Protein AF-A0A928TV13-F1 (afdb_monomer)

Mean predicted aligned error: 8.66 Å

Radius of gyration: 20.1 Å; Cα contacts (8 Å, |Δi|>4): 181; chains: 1; bounding box: 43×33×74 Å

Foldseek 3Di:
DALVVCVVVVAAQDDDPPDPDDLQAALQLLCVVLVNDPDDDCNVVCVVPPPSNVVNSVVLCVHCVCVQVVPPDHDSLVSNLSSLVSSVSRHDLQSQQLVRVRSQVSCCSPVVDHRCVVPPPVSSLVPRDHNVSVVVVDPDPPVPPVPDDDDPDDPDDD

Structure (mmCIF, N/CA/C/O backbone):
data_AF-A0A928TV13-F1
#
_entry.id   AF-A0A928TV13-F1
#
loop_
_atom_site.group_PDB
_atom_site.id
_atom_site.type_symbol
_atom_site.label_atom_id
_atom_site.label_alt_id
_atom_site.label_comp_id
_atom_site.label_asym_id
_atom_site.label_entity_id
_atom_site.label_seq_id
_atom_site.pdbx_PDB_ins_code
_atom_site.Cartn_x
_atom_site.Cartn_y
_atom_site.Cartn_z
_atom_site.occupancy
_atom_site.B_iso_or_equiv
_atom_site.auth_seq_id
_atom_site.auth_comp_id
_atom_site.auth_asym_id
_atom_site.auth_atom_id
_atom_site.pdbx_PDB_model_num
ATOM 1 N N . MET A 1 1 ? -10.906 -11.472 5.330 1.00 79.38 1 MET A N 1
ATOM 2 C CA . MET A 1 1 ? -9.990 -12.553 4.883 1.00 79.38 1 MET A CA 1
ATOM 3 C C . MET A 1 1 ? -8.576 -12.071 5.144 1.00 79.38 1 MET A C 1
ATOM 5 O O . MET A 1 1 ? -8.377 -10.872 5.065 1.00 79.38 1 MET A O 1
ATOM 9 N N . SER A 1 2 ? -7.611 -12.934 5.470 1.00 88.81 2 SER A N 1
ATOM 10 C CA . SER A 1 2 ? -6.234 -12.462 5.703 1.00 88.81 2 SER A CA 1
ATOM 11 C C . SER A 1 2 ? -5.493 -12.195 4.389 1.00 88.81 2 SER A C 1
ATOM 13 O O . SER A 1 2 ? -5.842 -12.762 3.350 1.00 88.81 2 SER A O 1
ATOM 15 N N . ILE A 1 3 ? -4.419 -11.402 4.449 1.00 90.88 3 ILE A N 1
ATOM 16 C CA . ILE A 1 3 ? -3.476 -11.193 3.334 1.00 90.88 3 ILE A CA 1
ATOM 17 C C . ILE A 1 3 ? -3.020 -12.537 2.737 1.00 90.88 3 ILE A C 1
ATOM 19 O O . ILE A 1 3 ? -3.062 -12.722 1.522 1.00 90.88 3 ILE A O 1
ATOM 23 N N . ASP A 1 4 ? -2.664 -13.511 3.580 1.00 91.06 4 ASP A N 1
ATOM 24 C CA . ASP A 1 4 ? -2.231 -14.842 3.129 1.00 91.06 4 ASP A CA 1
ATOM 25 C C . ASP A 1 4 ? -3.316 -15.595 2.359 1.00 91.06 4 ASP A C 1
ATOM 27 O O . ASP A 1 4 ? -3.012 -16.366 1.448 1.00 91.06 4 ASP A O 1
ATOM 31 N N . THR A 1 5 ? -4.585 -15.373 2.708 1.00 91.38 5 THR A N 1
ATOM 32 C CA . THR A 1 5 ? -5.715 -15.985 2.001 1.00 91.38 5 THR A CA 1
ATOM 33 C C . THR A 1 5 ? -5.808 -15.439 0.578 1.00 91.38 5 THR A C 1
ATOM 35 O O . THR A 1 5 ? -5.949 -16.218 -0.362 1.00 91.38 5 THR A O 1
ATOM 38 N N . PHE A 1 6 ? -5.665 -14.121 0.403 1.00 92.31 6 PHE A N 1
ATOM 39 C CA . PHE A 1 6 ? -5.642 -13.494 -0.921 1.00 92.31 6 PHE A CA 1
ATOM 40 C C . PHE A 1 6 ? -4.454 -13.975 -1.758 1.00 92.31 6 PHE A C 1
ATOM 42 O O . PHE A 1 6 ? -4.651 -14.405 -2.893 1.00 92.31 6 PHE A O 1
ATOM 49 N N . LYS A 1 7 ? -3.248 -14.018 -1.177 1.00 90.31 7 LYS A N 1
ATOM 50 C CA . LYS A 1 7 ? -2.048 -14.512 -1.873 1.00 90.31 7 LYS A CA 1
ATOM 51 C C . LYS A 1 7 ? -2.195 -15.967 -2.324 1.00 90.31 7 LYS A C 1
ATOM 53 O O . LYS A 1 7 ? -1.879 -16.283 -3.464 1.00 90.31 7 LYS A O 1
ATOM 58 N N . LYS A 1 8 ? -2.722 -16.851 -1.467 1.00 92.75 8 LYS A N 1
ATOM 59 C CA . LYS A 1 8 ? -2.992 -18.260 -1.823 1.00 92.75 8 LYS A CA 1
ATOM 60 C C . LYS A 1 8 ? -4.029 -18.404 -2.938 1.00 92.75 8 LYS A C 1
ATOM 62 O O . LYS A 1 8 ? -3.952 -19.352 -3.709 1.00 92.75 8 LYS A O 1
ATOM 67 N N . ALA A 1 9 ? -4.975 -17.473 -3.022 1.00 92.06 9 ALA A N 1
ATOM 68 C CA . ALA A 1 9 ? -5.965 -17.411 -4.091 1.00 92.06 9 ALA A CA 1
ATOM 69 C C . ALA A 1 9 ? -5.445 -16.722 -5.371 1.00 92.06 9 ALA A C 1
ATOM 71 O O . ALA A 1 9 ? -6.205 -16.586 -6.327 1.00 92.06 9 ALA A O 1
ATOM 72 N N . GLY A 1 10 ? -4.183 -16.272 -5.404 1.00 90.31 10 GLY A N 1
ATOM 73 C CA . GLY A 1 10 ? -3.610 -15.549 -6.543 1.00 90.31 10 GLY A CA 1
ATOM 74 C C . GLY A 1 10 ? -4.176 -14.138 -6.728 1.00 90.31 10 GLY A C 1
ATOM 75 O O . GLY A 1 10 ? -4.159 -13.609 -7.836 1.00 90.31 10 GLY A O 1
ATOM 76 N N . ILE A 1 11 ? -4.716 -13.537 -5.665 1.00 91.31 11 ILE A N 1
ATOM 77 C CA . ILE A 1 11 ? -5.319 -12.204 -5.701 1.00 91.31 11 ILE A CA 1
ATOM 78 C C . ILE A 1 11 ? -4.275 -11.173 -5.266 1.00 91.31 11 ILE A C 1
ATOM 80 O O . ILE A 1 11 ? -3.777 -11.210 -4.139 1.00 91.31 11 ILE A O 1
ATOM 84 N N . TYR A 1 12 ? -3.998 -10.229 -6.162 1.00 92.56 12 TYR A N 1
ATOM 85 C CA . TYR A 1 12 ? -3.026 -9.149 -6.000 1.00 92.56 12 TYR A CA 1
ATOM 86 C C . TYR A 1 12 ? -3.652 -7.809 -6.393 1.00 92.56 12 TYR A C 1
ATOM 88 O O . TYR A 1 12 ? -4.713 -7.768 -7.023 1.00 92.56 12 TYR A O 1
ATOM 96 N N . LEU A 1 13 ? -2.992 -6.706 -6.034 1.00 92.25 13 LEU A N 1
ATOM 97 C CA . LEU A 1 13 ? -3.3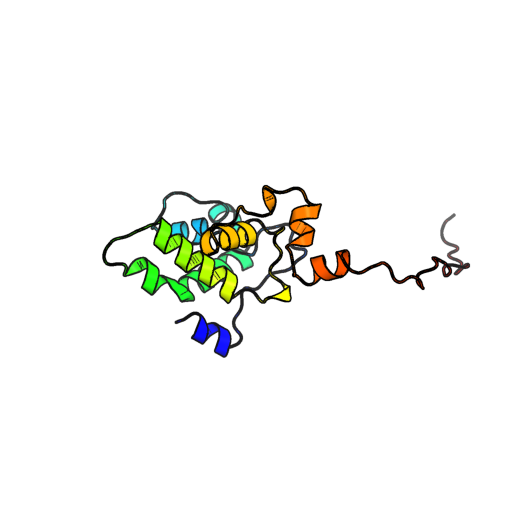69 -5.383 -6.527 1.00 92.25 13 LEU A CA 1
ATOM 98 C C . LEU A 1 13 ? -3.209 -5.342 -8.045 1.00 92.25 13 LEU A C 1
ATOM 100 O O . LEU A 1 13 ? -2.155 -5.682 -8.581 1.00 92.25 13 LEU A O 1
ATOM 104 N N . ARG A 1 14 ? -4.259 -4.903 -8.738 1.00 81.06 14 ARG A N 1
ATOM 105 C CA . ARG A 1 14 ? -4.237 -4.756 -10.192 1.00 81.06 14 ARG A CA 1
ATOM 106 C C . ARG A 1 14 ? -3.795 -3.348 -10.542 1.00 81.06 14 ARG A C 1
ATOM 108 O O . ARG A 1 14 ? -4.438 -2.400 -10.109 1.00 81.06 14 ARG A O 1
ATOM 115 N N . TYR A 1 15 ? -2.759 -3.201 -11.355 1.00 84.50 15 TYR A N 1
ATOM 116 C CA . TYR A 1 15 ? -2.382 -1.900 -11.894 1.00 84.50 15 TYR A CA 1
ATOM 117 C C . TYR A 1 15 ? -1.517 -2.028 -13.143 1.00 84.50 15 TYR A C 1
ATOM 119 O O . TYR A 1 15 ? -0.927 -3.067 -13.429 1.00 84.50 15 TYR A O 1
ATOM 127 N N . CYS A 1 16 ? -1.465 -0.944 -13.898 1.00 81.50 16 CYS A N 1
ATOM 128 C CA . CYS A 1 16 ? -0.639 -0.742 -15.059 1.00 81.50 16 CYS A CA 1
ATOM 129 C C . CYS A 1 16 ? 0.530 0.167 -14.678 1.00 81.50 16 CYS A C 1
ATOM 131 O O . CYS A 1 16 ? 0.352 1.313 -14.271 1.00 81.50 16 CYS A O 1
ATOM 133 N N . ARG A 1 17 ? 1.758 -0.311 -14.892 1.00 71.06 17 ARG A N 1
ATOM 134 C CA . ARG A 1 17 ? 2.984 0.477 -14.671 1.00 71.06 17 ARG A CA 1
ATOM 135 C C . ARG A 1 17 ? 3.067 1.766 -15.503 1.00 71.06 17 ARG A C 1
ATOM 137 O O . ARG A 1 17 ? 3.857 2.646 -15.181 1.00 71.06 17 ARG A O 1
ATOM 144 N N . PHE A 1 18 ? 2.277 1.860 -16.573 1.00 73.44 18 PHE A N 1
ATOM 145 C CA . PHE A 1 18 ? 2.189 3.024 -17.458 1.00 73.44 18 PHE A CA 1
ATOM 146 C C . PHE A 1 18 ? 0.971 3.907 -17.166 1.00 73.44 18 PHE A C 1
ATOM 148 O O . PHE A 1 18 ? 0.708 4.847 -17.916 1.00 73.44 18 PHE A O 1
ATOM 155 N N . ALA A 1 19 ? 0.201 3.600 -16.118 1.00 73.88 19 ALA A N 1
ATOM 156 C CA . ALA A 1 19 ? -0.932 4.420 -15.737 1.00 73.88 19 ALA A CA 1
ATOM 157 C C . ALA A 1 19 ? -0.456 5.834 -15.383 1.00 73.88 19 ALA A C 1
ATOM 159 O O . ALA A 1 19 ? 0.451 6.031 -14.577 1.00 73.88 19 ALA A O 1
ATOM 160 N N . VAL A 1 20 ? -1.105 6.825 -15.991 1.00 71.56 20 VAL A N 1
ATOM 161 C CA . VAL A 1 20 ? -0.905 8.247 -15.668 1.00 71.56 20 VAL A CA 1
ATOM 162 C C . VAL A 1 20 ? -1.596 8.604 -14.346 1.00 71.56 20 VAL A C 1
ATOM 164 O O . VAL A 1 20 ? -1.313 9.631 -13.736 1.00 71.56 20 VAL A O 1
ATOM 167 N N . VAL A 1 21 ? -2.505 7.740 -13.896 1.00 75.38 21 VAL A N 1
ATOM 168 C CA . VAL A 1 21 ? -3.368 7.944 -12.736 1.00 75.38 21 VAL A CA 1
ATOM 169 C C . VAL A 1 21 ? -3.017 6.952 -11.628 1.00 75.38 21 VAL A C 1
ATOM 171 O O . VAL A 1 21 ? -2.565 5.843 -11.926 1.00 75.38 21 VAL A O 1
ATOM 174 N N . PRO A 1 22 ? -3.210 7.314 -10.348 1.00 80.25 22 PRO A N 1
ATOM 175 C CA . PRO A 1 22 ? -2.963 6.399 -9.245 1.00 80.25 22 PRO A CA 1
ATOM 176 C C . PRO A 1 22 ? -3.874 5.173 -9.341 1.00 80.25 22 PRO A C 1
ATOM 178 O O . PRO A 1 22 ? -5.092 5.299 -9.436 1.00 80.25 22 PRO A O 1
ATOM 181 N N . GLU A 1 23 ? -3.281 3.984 -9.270 1.00 88.50 23 GLU A N 1
ATOM 182 C CA . GLU A 1 23 ? -4.015 2.716 -9.146 1.00 88.50 23 GLU A CA 1
ATOM 183 C C . GLU A 1 23 ? -3.673 1.985 -7.844 1.00 88.50 23 GLU A C 1
ATOM 185 O O . GLU A 1 23 ? -4.518 1.276 -7.303 1.00 88.50 23 GLU A O 1
ATOM 190 N N . ILE A 1 24 ? -2.478 2.205 -7.289 1.00 92.50 24 ILE A N 1
ATOM 191 C CA . ILE A 1 24 ? -2.132 1.742 -5.942 1.00 92.50 24 ILE A CA 1
ATOM 192 C C . ILE A 1 24 ? -2.699 2.721 -4.912 1.00 92.50 24 ILE A C 1
ATOM 194 O O . ILE A 1 24 ? -2.375 3.909 -4.990 1.00 92.50 24 ILE A O 1
ATOM 198 N N . PRO A 1 25 ? -3.499 2.249 -3.941 1.00 94.50 25 PRO A N 1
ATOM 199 C CA . PRO A 1 25 ? -4.113 3.123 -2.963 1.00 94.50 25 PRO A CA 1
ATOM 200 C C . PRO A 1 25 ? -3.113 3.641 -1.937 1.00 94.50 25 PRO A C 1
ATOM 202 O O . PRO A 1 25 ? -2.230 2.914 -1.481 1.00 94.50 25 PRO A O 1
ATOM 205 N N . TYR A 1 26 ? -3.299 4.889 -1.515 1.00 95.62 26 TYR A N 1
ATOM 206 C CA . TYR A 1 26 ? -2.634 5.411 -0.326 1.00 95.62 26 TYR A CA 1
ATOM 207 C C . TYR A 1 26 ? -3.248 4.811 0.939 1.00 95.62 26 TYR A C 1
ATOM 209 O O . TYR A 1 26 ? -4.463 4.629 1.025 1.00 95.62 26 TYR A O 1
ATOM 217 N N . ALA A 1 27 ? -2.433 4.605 1.978 1.00 97.00 27 ALA A N 1
ATOM 218 C CA . ALA A 1 27 ? -2.949 4.176 3.279 1.00 97.00 27 ALA A CA 1
ATOM 219 C C . ALA A 1 27 ? -3.965 5.178 3.866 1.00 97.00 27 ALA A C 1
ATOM 221 O O . ALA A 1 27 ? -4.932 4.766 4.502 1.00 97.00 27 ALA A O 1
ATOM 222 N N . GLN A 1 28 ? -3.777 6.477 3.593 1.00 96.94 28 GLN A N 1
ATOM 223 C CA . GLN A 1 28 ? -4.734 7.534 3.937 1.00 96.94 28 GLN A CA 1
ATOM 224 C C . GLN A 1 28 ? -6.125 7.269 3.354 1.00 96.94 28 GLN A C 1
ATOM 226 O O . GLN A 1 28 ? -7.117 7.359 4.065 1.00 96.94 28 GLN A O 1
ATOM 231 N N . ASP A 1 29 ? -6.195 6.912 2.073 1.00 97.12 29 ASP A N 1
ATOM 232 C CA . ASP A 1 29 ? -7.466 6.729 1.372 1.00 97.12 29 ASP A CA 1
ATOM 233 C C . ASP A 1 29 ? -8.210 5.482 1.854 1.00 97.12 29 ASP A C 1
ATOM 235 O O . ASP A 1 29 ? -9.437 5.455 1.881 1.00 97.12 29 ASP A O 1
ATOM 239 N N . VAL A 1 30 ? -7.476 4.462 2.306 1.00 97.62 30 VAL A N 1
ATOM 240 C CA . VAL A 1 30 ? -8.065 3.295 2.972 1.00 97.62 30 VAL A CA 1
ATOM 241 C C . VAL A 1 30 ? -8.681 3.690 4.319 1.00 97.62 30 VAL A C 1
ATOM 243 O O . VAL A 1 30 ? -9.800 3.277 4.614 1.00 97.62 30 VAL A O 1
ATOM 246 N N . LEU A 1 31 ? -7.994 4.510 5.125 1.00 97.62 31 LEU A N 1
ATOM 247 C CA . LEU A 1 31 ? -8.546 5.025 6.387 1.00 97.62 31 LEU A CA 1
ATOM 248 C C . LEU A 1 31 ? -9.775 5.907 6.157 1.00 97.62 31 LEU A C 1
ATOM 250 O O . LEU A 1 31 ? -10.770 5.765 6.869 1.00 97.62 31 LEU A O 1
ATOM 254 N N . TYR A 1 32 ? -9.722 6.772 5.143 1.00 97.06 32 TYR A N 1
ATOM 255 C CA . TYR A 1 32 ? -10.846 7.604 4.726 1.00 97.06 32 TYR A CA 1
ATOM 256 C C . TYR A 1 32 ? -12.066 6.755 4.350 1.00 97.06 32 TYR A C 1
ATOM 258 O O . TYR A 1 32 ? -13.165 6.952 4.871 1.00 97.06 32 TYR A O 1
ATOM 266 N N . ALA A 1 33 ? -11.867 5.741 3.504 1.00 96.31 33 ALA A N 1
ATOM 267 C CA . ALA A 1 33 ? -12.926 4.829 3.082 1.00 96.31 33 ALA A CA 1
ATOM 268 C C . ALA A 1 33 ? -13.515 4.011 4.249 1.00 96.31 33 ALA A C 1
ATOM 270 O O . ALA A 1 33 ? -14.710 3.715 4.251 1.00 96.31 33 ALA A O 1
ATOM 271 N N . LEU A 1 34 ? -12.709 3.699 5.269 1.00 96.62 34 LEU A N 1
ATOM 272 C CA . LEU A 1 34 ? -13.149 3.067 6.519 1.00 96.62 34 LEU A CA 1
ATOM 273 C C . LEU A 1 34 ? -13.831 4.031 7.505 1.00 96.62 34 LEU A C 1
ATOM 275 O O . LEU A 1 34 ? -14.271 3.582 8.560 1.00 96.62 34 LEU A O 1
ATOM 279 N N . ARG A 1 35 ? -13.934 5.330 7.183 1.00 96.19 35 ARG A N 1
ATOM 280 C CA . ARG A 1 35 ? -14.441 6.390 8.078 1.00 96.19 35 ARG A CA 1
ATOM 281 C C . ARG A 1 35 ? -13.630 6.537 9.372 1.00 96.19 35 ARG A C 1
ATOM 283 O O . ARG A 1 35 ? -14.172 6.884 10.415 1.00 96.19 35 ARG A O 1
ATOM 290 N N . LEU A 1 36 ? -12.326 6.272 9.295 1.00 95.50 36 LEU A N 1
ATOM 291 C CA . LEU A 1 36 ? -11.371 6.433 10.399 1.00 95.50 36 LEU A CA 1
ATOM 292 C C . LEU A 1 36 ? -10.503 7.691 10.254 1.00 95.50 36 LEU A C 1
ATOM 294 O O . LEU A 1 36 ? -9.680 7.984 11.119 1.00 95.50 36 LEU A O 1
ATOM 298 N N . SER A 1 37 ? -10.675 8.427 9.157 1.00 95.19 37 SER A N 1
ATOM 299 C CA . SER A 1 37 ? -10.069 9.731 8.918 1.00 95.19 37 SER A CA 1
ATOM 300 C C . SER A 1 37 ? -11.004 10.580 8.056 1.00 95.19 37 SER A C 1
ATOM 302 O O . SER A 1 37 ? -11.701 10.046 7.194 1.00 95.19 37 SER A O 1
ATOM 304 N N . GLU A 1 38 ? -11.000 11.892 8.282 1.00 94.12 38 GLU A N 1
ATOM 305 C CA . GLU A 1 38 ? -11.703 12.879 7.446 1.00 94.12 38 GLU A CA 1
ATOM 306 C C . GLU A 1 38 ? -10.851 13.334 6.250 1.00 94.12 38 GLU A C 1
ATOM 308 O O . GLU A 1 38 ? -11.353 13.963 5.322 1.00 94.12 38 GLU A O 1
ATOM 313 N N . GLU A 1 39 ? -9.553 13.024 6.265 1.00 94.94 39 GLU A N 1
ATOM 314 C CA . GLU A 1 39 ? -8.618 13.416 5.216 1.00 94.94 39 GLU A CA 1
ATOM 315 C C . GLU A 1 39 ? -8.525 12.345 4.129 1.00 94.94 39 GLU A C 1
ATOM 317 O O . GLU A 1 39 ? -8.495 11.147 4.411 1.00 94.94 39 GLU A O 1
ATOM 322 N N . GLU A 1 40 ? -8.375 12.777 2.883 1.00 92.69 40 GLU A N 1
ATOM 323 C CA . GLU A 1 40 ? -8.050 11.920 1.747 1.00 92.69 40 GLU A CA 1
ATOM 324 C C . GLU A 1 40 ? -6.876 12.498 0.949 1.00 92.69 40 GLU A C 1
ATOM 326 O O . GLU A 1 40 ? -6.533 13.674 1.067 1.00 92.69 40 GLU A O 1
ATOM 331 N N . LYS A 1 41 ? -6.256 11.661 0.117 1.00 91.50 41 LYS A N 1
ATOM 332 C CA . LYS A 1 41 ? -5.251 12.059 -0.873 1.00 91.50 41 LYS A CA 1
ATOM 333 C C . LYS A 1 41 ? -5.811 12.047 -2.283 1.00 91.50 41 LYS A C 1
ATOM 335 O O . LYS A 1 41 ? -5.620 13.005 -3.027 1.00 91.50 41 LYS A O 1
ATOM 340 N N . CYS A 1 42 ? -6.438 10.942 -2.677 1.00 89.25 42 CYS A N 1
ATOM 341 C CA . CYS A 1 42 ? -6.910 10.749 -4.046 1.00 89.25 42 CYS A CA 1
ATOM 342 C C . CYS A 1 42 ? -8.300 10.113 -4.122 1.00 89.25 42 CYS A C 1
ATOM 344 O O . CYS A 1 42 ? -8.850 10.032 -5.218 1.00 89.25 42 CYS A O 1
ATOM 346 N N . TYR A 1 43 ? -8.874 9.658 -3.005 1.00 85.50 43 TYR A N 1
ATOM 347 C CA . TYR A 1 43 ? -10.046 8.789 -3.024 1.00 85.50 43 TYR A CA 1
ATOM 348 C C . TYR A 1 43 ?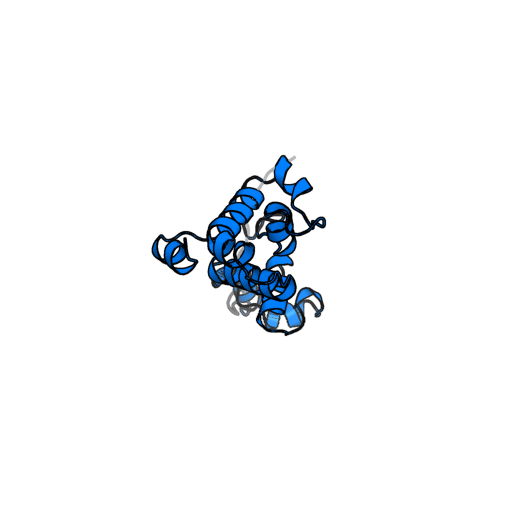 -11.247 9.387 -3.772 1.00 85.50 43 TYR A C 1
ATOM 350 O O . TYR A 1 43 ? -11.701 8.778 -4.737 1.00 85.50 43 TYR A O 1
ATOM 358 N N . THR A 1 44 ? -11.730 10.579 -3.423 1.00 86.44 44 THR A N 1
ATOM 359 C CA . THR A 1 44 ? -12.919 11.191 -4.046 1.00 86.44 44 THR A CA 1
ATOM 360 C C . THR A 1 44 ? -12.692 11.488 -5.523 1.00 86.44 44 THR A C 1
ATOM 362 O O . THR A 1 44 ? -13.571 11.226 -6.345 1.00 86.44 44 THR A O 1
ATOM 365 N N . PHE A 1 45 ? -11.495 11.957 -5.892 1.00 86.00 45 PHE A N 1
ATOM 366 C CA . PHE A 1 45 ? -11.122 12.114 -7.299 1.00 86.00 45 PHE A CA 1
ATOM 367 C C . PHE A 1 45 ? -11.172 10.770 -8.045 1.00 86.00 45 PHE A C 1
ATOM 369 O O . PHE A 1 45 ? -11.726 10.679 -9.142 1.00 86.00 45 PHE A O 1
ATOM 376 N N . CYS A 1 46 ? -10.629 9.711 -7.447 1.00 86.88 46 CYS A N 1
ATOM 377 C CA . CYS A 1 46 ? -10.556 8.386 -8.049 1.00 86.88 46 CYS A CA 1
ATOM 378 C C . CYS A 1 46 ? -11.902 7.651 -8.086 1.00 86.88 46 CYS A C 1
ATOM 380 O O . CYS A 1 46 ? -12.126 6.883 -9.017 1.00 86.88 46 CYS A O 1
ATOM 382 N N . VAL A 1 47 ? -12.819 7.885 -7.143 1.00 84.88 47 VAL A N 1
ATOM 383 C CA . VAL A 1 47 ? -14.129 7.209 -7.098 1.00 84.88 47 VAL A CA 1
ATOM 384 C C . VAL A 1 47 ? -14.940 7.442 -8.371 1.00 84.88 47 VAL A C 1
ATOM 386 O O . VAL A 1 47 ? -15.555 6.512 -8.888 1.00 84.88 47 VAL A O 1
ATOM 389 N N . CYS A 1 48 ? -14.899 8.656 -8.914 1.00 80.69 48 CYS A N 1
ATOM 390 C CA . CYS A 1 48 ? -15.664 9.008 -10.109 1.00 80.69 48 CYS A CA 1
ATOM 391 C C . CYS A 1 48 ? -14.968 8.623 -11.425 1.00 80.69 48 CYS A C 1
ATOM 393 O O . CYS A 1 48 ? -15.624 8.574 -12.461 1.00 80.69 48 CYS A O 1
ATOM 395 N N . ASN A 1 49 ? -13.655 8.371 -11.402 1.00 81.31 49 ASN A N 1
ATOM 396 C CA . ASN A 1 49 ? -12.833 8.338 -12.619 1.00 81.31 49 ASN A CA 1
ATOM 397 C C . ASN A 1 49 ? -12.005 7.052 -12.787 1.00 81.31 49 ASN A C 1
ATOM 399 O O . ASN A 1 49 ? -11.597 6.715 -13.899 1.00 81.31 49 ASN A O 1
ATOM 403 N N . HIS A 1 50 ? -11.734 6.326 -11.701 1.00 87.75 50 HIS A N 1
ATOM 404 C CA . HIS A 1 50 ? -10.697 5.294 -11.640 1.00 87.75 50 HIS A CA 1
ATOM 405 C C . HIS A 1 50 ? -11.173 4.058 -10.874 1.00 87.75 50 HIS A C 1
ATOM 407 O O . HIS A 1 50 ? -10.788 3.811 -9.731 1.00 87.75 50 HIS A O 1
ATOM 413 N N . ALA A 1 51 ? -11.977 3.229 -11.545 1.00 88.44 51 ALA A N 1
ATOM 414 C CA . ALA A 1 51 ? -12.522 1.997 -10.973 1.00 88.44 51 ALA A CA 1
ATOM 415 C C . ALA A 1 51 ? -11.438 1.061 -10.402 1.00 88.44 51 ALA A C 1
ATOM 417 O O . ALA A 1 51 ? -11.644 0.477 -9.341 1.00 88.44 51 ALA A O 1
ATOM 418 N N . THR A 1 52 ? -10.268 0.957 -11.049 1.00 91.50 52 THR A N 1
ATOM 419 C CA . THR A 1 52 ? -9.140 0.152 -10.544 1.00 91.50 52 THR A CA 1
ATOM 420 C C . THR A 1 52 ? -8.697 0.599 -9.152 1.00 91.50 52 THR A C 1
ATOM 422 O O . THR A 1 52 ? -8.498 -0.237 -8.275 1.00 91.50 52 THR A O 1
ATOM 425 N N . TYR A 1 53 ? -8.597 1.912 -8.924 1.00 93.19 53 TYR A N 1
ATOM 426 C CA . TYR A 1 53 ? -8.202 2.465 -7.631 1.00 93.19 53 TYR A CA 1
ATOM 427 C C . TYR A 1 53 ? -9.199 2.082 -6.537 1.00 93.19 53 TYR A C 1
ATOM 429 O O . TYR A 1 53 ? -8.808 1.578 -5.489 1.00 93.19 53 TYR A O 1
ATOM 437 N N . VAL A 1 54 ? -10.498 2.249 -6.805 1.00 92.38 54 VAL A N 1
ATOM 438 C CA . VAL A 1 54 ? -11.574 1.906 -5.860 1.00 92.38 54 VAL A CA 1
ATOM 439 C C . VAL A 1 54 ? -11.575 0.413 -5.537 1.00 92.38 54 VAL A C 1
ATOM 441 O O . VAL A 1 54 ? -11.680 0.032 -4.372 1.00 92.38 54 VAL A O 1
ATOM 444 N N . VAL A 1 55 ? -11.412 -0.441 -6.553 1.00 93.94 55 VAL A N 1
ATOM 445 C CA . VAL A 1 55 ? -11.312 -1.896 -6.367 1.00 93.94 55 VAL A CA 1
ATOM 446 C C . VAL A 1 55 ? -10.102 -2.247 -5.506 1.00 93.94 55 VAL A C 1
ATOM 448 O O . VAL A 1 55 ? -10.225 -3.052 -4.585 1.00 93.94 55 VAL A O 1
ATOM 451 N N . ASN A 1 56 ? -8.953 -1.617 -5.748 1.00 95.44 56 ASN A N 1
ATOM 452 C CA . ASN A 1 56 ? -7.753 -1.841 -4.953 1.00 95.44 56 ASN A CA 1
ATOM 453 C C . ASN A 1 56 ? -7.915 -1.348 -3.504 1.00 95.44 56 ASN A C 1
ATOM 455 O O . ASN A 1 56 ? -7.506 -2.059 -2.590 1.00 95.44 56 ASN A O 1
ATOM 459 N N . VAL A 1 57 ? -8.568 -0.203 -3.259 1.00 96.75 57 VAL A N 1
ATOM 460 C CA . VAL A 1 57 ? -8.947 0.228 -1.896 1.00 96.75 57 VAL A CA 1
ATOM 461 C C . VAL A 1 57 ? -9.818 -0.836 -1.226 1.00 96.75 57 VAL A C 1
ATOM 463 O O . VAL A 1 57 ? -9.520 -1.261 -0.111 1.00 96.75 57 VAL A O 1
ATOM 466 N N . GLY A 1 58 ? -10.854 -1.320 -1.918 1.00 95.94 58 GLY A N 1
ATOM 467 C CA . GLY A 1 58 ? -11.740 -2.373 -1.421 1.00 95.94 58 GLY A CA 1
ATOM 468 C C . GLY A 1 58 ? -11.008 -3.679 -1.105 1.00 95.94 58 GLY A C 1
ATOM 469 O O . GLY A 1 58 ? -11.286 -4.304 -0.083 1.00 95.94 58 GLY A O 1
ATOM 470 N N . LEU A 1 59 ? -10.028 -4.066 -1.927 1.00 96.44 59 LEU A N 1
ATOM 471 C CA . LEU A 1 59 ? -9.187 -5.238 -1.682 1.00 96.44 59 LEU A CA 1
ATOM 472 C C . LEU A 1 59 ? -8.360 -5.078 -0.401 1.00 96.44 59 LEU A C 1
ATOM 474 O O . LEU A 1 59 ? -8.326 -5.994 0.422 1.00 96.44 59 LEU A O 1
ATOM 478 N N . ILE A 1 60 ? -7.733 -3.915 -0.198 1.00 97.81 60 ILE A N 1
ATOM 479 C CA . ILE A 1 60 ? -6.986 -3.647 1.036 1.00 97.81 60 ILE A CA 1
ATOM 480 C C . ILE A 1 60 ? -7.923 -3.669 2.248 1.00 97.81 60 ILE A C 1
ATOM 482 O O . ILE A 1 60 ? -7.623 -4.342 3.233 1.00 97.81 60 ILE A O 1
ATOM 486 N N . ILE A 1 61 ? -9.093 -3.028 2.165 1.00 97.69 61 ILE A N 1
ATOM 487 C CA . ILE A 1 61 ? -10.112 -3.080 3.225 1.00 97.69 61 ILE A CA 1
ATOM 488 C C . ILE A 1 61 ? -10.523 -4.525 3.526 1.00 97.69 61 ILE A C 1
ATOM 490 O O . ILE A 1 61 ? -10.597 -4.914 4.687 1.00 97.69 61 ILE A O 1
ATOM 494 N N . ALA A 1 62 ? -10.749 -5.358 2.513 1.00 96.75 62 ALA A N 1
ATOM 495 C CA . ALA A 1 62 ? -11.121 -6.755 2.720 1.00 96.75 62 ALA A CA 1
ATOM 496 C C . ALA A 1 62 ? -10.009 -7.585 3.397 1.00 96.75 62 ALA A C 1
ATOM 498 O O . ALA A 1 62 ? -10.307 -8.580 4.074 1.00 96.75 62 ALA A O 1
ATOM 499 N N . ALA A 1 63 ? -8.746 -7.180 3.211 1.00 96.62 63 ALA A N 1
ATOM 500 C CA . ALA A 1 63 ? -7.566 -7.819 3.783 1.00 96.62 63 ALA A CA 1
ATOM 501 C C . ALA A 1 63 ? -7.290 -7.420 5.237 1.00 96.62 63 ALA A C 1
ATOM 503 O O . ALA A 1 63 ? -6.868 -8.276 6.010 1.00 96.62 63 ALA A O 1
ATOM 504 N N . VAL A 1 64 ? -7.520 -6.154 5.612 1.00 96.88 64 VAL A N 1
ATOM 505 C CA . VAL A 1 64 ? -7.130 -5.635 6.942 1.00 96.88 64 VAL A CA 1
ATOM 506 C C . VAL A 1 64 ? -8.238 -4.940 7.725 1.00 96.88 64 VAL A C 1
ATOM 508 O O . VAL A 1 64 ? -8.022 -4.535 8.862 1.00 96.88 64 VAL A O 1
ATOM 511 N N . GLY A 1 65 ? -9.431 -4.790 7.153 1.00 95.31 65 GLY A N 1
ATOM 512 C CA . GLY A 1 65 ? -10.512 -3.994 7.735 1.00 95.31 65 GLY A CA 1
ATOM 513 C C . GLY A 1 65 ? -10.927 -4.469 9.124 1.00 95.31 65 GLY A C 1
ATOM 514 O O . GLY A 1 65 ? -11.135 -3.639 9.999 1.00 95.31 65 GLY A O 1
ATOM 515 N N . TYR A 1 66 ? -10.973 -5.784 9.360 1.00 94.75 66 TYR A N 1
ATOM 516 C CA . TYR A 1 66 ? -11.247 -6.333 10.693 1.00 94.75 66 TYR A CA 1
ATOM 517 C C . TYR A 1 66 ? -10.155 -5.945 11.701 1.00 94.75 66 TYR A C 1
ATOM 519 O O . TYR A 1 66 ? -10.463 -5.401 12.756 1.00 94.75 66 TYR A O 1
ATOM 527 N N . ASP A 1 67 ? -8.883 -6.152 11.352 1.00 94.38 67 ASP A N 1
ATOM 528 C CA . ASP A 1 67 ? -7.747 -5.863 12.237 1.00 94.38 67 ASP A CA 1
ATOM 529 C C . ASP A 1 67 ? -7.641 -4.370 12.576 1.00 94.38 67 ASP A C 1
ATOM 531 O O . ASP A 1 67 ? -7.215 -4.006 13.671 1.00 94.38 67 ASP A O 1
ATOM 535 N N . VAL A 1 68 ? -8.035 -3.504 11.638 1.00 96.00 68 VAL A N 1
ATOM 536 C CA . VAL A 1 68 ? -8.033 -2.048 11.803 1.00 96.00 68 VAL A CA 1
ATOM 537 C C . VAL A 1 68 ? -9.256 -1.561 12.592 1.00 96.00 68 VAL A C 1
ATOM 539 O O . VAL A 1 68 ? -9.101 -0.749 13.502 1.00 96.00 68 VAL A O 1
ATOM 542 N N . LEU A 1 69 ? -10.463 -2.048 12.285 1.00 95.19 69 LEU A N 1
ATOM 543 C CA . LEU A 1 69 ? -11.704 -1.602 12.938 1.00 95.19 69 LEU A CA 1
ATOM 544 C C . LEU A 1 69 ? -11.882 -2.174 14.349 1.00 95.19 69 LEU A C 1
ATOM 546 O O . LEU A 1 69 ? -12.501 -1.532 15.192 1.00 95.19 69 LEU A O 1
ATOM 550 N N . CYS A 1 70 ? -11.353 -3.368 14.621 1.00 93.25 70 CYS A N 1
ATOM 551 C CA . CYS A 1 70 ? -11.499 -4.049 15.909 1.00 93.25 70 CYS A CA 1
ATOM 552 C C . CYS A 1 70 ? -10.317 -3.811 16.865 1.00 93.25 70 CYS A C 1
ATOM 554 O O . CYS A 1 70 ? -10.126 -4.576 17.811 1.00 93.25 70 CYS A O 1
ATOM 556 N N . MET A 1 71 ? -9.515 -2.763 16.650 1.00 93.69 71 MET A N 1
ATOM 557 C CA . MET A 1 71 ? -8.479 -2.363 17.606 1.00 93.69 71 MET A CA 1
ATOM 558 C C . MET A 1 71 ? -9.106 -1.903 18.931 1.00 93.69 71 MET A C 1
ATOM 560 O O . MET A 1 71 ? -9.908 -0.974 18.938 1.00 93.69 71 MET A O 1
ATOM 564 N N . GLU A 1 72 ? -8.689 -2.488 20.064 1.00 85.50 72 GLU A N 1
ATOM 565 C CA . GLU A 1 72 ? -9.201 -2.121 21.404 1.00 85.50 72 GLU A CA 1
ATOM 566 C C . GLU A 1 72 ? -9.070 -0.622 21.714 1.00 85.50 72 GLU A C 1
ATOM 568 O O . GLU A 1 72 ? -9.914 -0.032 22.388 1.00 85.50 72 GLU A O 1
ATOM 573 N N . ARG A 1 73 ? -7.996 -0.002 21.218 1.00 91.31 73 ARG A N 1
ATOM 574 C CA . ARG A 1 73 ? -7.802 1.447 21.191 1.00 91.31 73 ARG A CA 1
ATOM 575 C C . ARG A 1 73 ? -7.312 1.822 19.809 1.00 91.31 73 ARG A C 1
ATOM 577 O O . ARG A 1 73 ? -6.278 1.311 19.375 1.00 91.31 73 ARG A O 1
ATOM 584 N N . TYR A 1 74 ? -8.057 2.694 19.138 1.00 93.88 74 TYR A N 1
ATOM 585 C CA . TYR A 1 74 ? -7.664 3.177 17.826 1.00 93.88 74 TYR A CA 1
ATOM 586 C C . TYR A 1 74 ? -6.328 3.919 17.919 1.00 93.88 74 TYR A C 1
ATOM 588 O O . TYR A 1 74 ? -6.181 4.876 18.679 1.00 93.88 74 TYR A O 1
ATOM 596 N N . ASP A 1 75 ? -5.365 3.440 17.139 1.00 96.38 75 ASP A N 1
ATOM 597 C CA . ASP A 1 75 ? -4.062 4.053 16.931 1.00 96.38 75 ASP A CA 1
ATOM 598 C C . ASP A 1 75 ? -3.870 4.179 15.423 1.00 96.38 75 ASP A C 1
ATOM 600 O O . ASP A 1 75 ? -3.663 3.192 14.711 1.00 96.38 75 ASP A O 1
ATOM 604 N N . GLU A 1 76 ? -3.964 5.411 14.939 1.00 95.62 76 GLU A N 1
ATOM 605 C CA . GLU A 1 76 ? -3.869 5.710 13.519 1.00 95.62 76 GLU A CA 1
ATOM 606 C C . GLU A 1 76 ? -2.509 5.311 12.935 1.00 95.62 76 GLU A C 1
ATOM 608 O O . GLU A 1 76 ? -2.449 4.752 11.840 1.00 95.62 76 GLU A O 1
ATOM 613 N N . ALA A 1 77 ? -1.408 5.533 13.657 1.00 95.38 77 ALA A N 1
ATOM 614 C CA . ALA A 1 77 ? -0.078 5.177 13.173 1.00 95.38 77 ALA A CA 1
ATOM 615 C C . ALA A 1 77 ? 0.052 3.655 13.017 1.00 95.38 77 ALA A C 1
ATOM 617 O O . ALA A 1 77 ? 0.574 3.159 12.012 1.00 95.38 77 ALA A O 1
ATOM 618 N N . LYS A 1 78 ? -0.490 2.899 13.978 1.00 96.50 78 LYS A N 1
ATOM 619 C CA . LYS A 1 78 ? -0.555 1.437 13.898 1.00 96.50 78 LYS A CA 1
ATOM 620 C C . LYS A 1 78 ? -1.460 0.970 12.756 1.00 96.50 78 LYS A C 1
ATOM 622 O O . LYS A 1 78 ? -1.065 0.073 12.010 1.00 96.50 78 LYS A O 1
ATOM 627 N N . ALA A 1 79 ? -2.628 1.584 12.576 1.00 97.38 79 ALA A N 1
ATOM 628 C CA . ALA A 1 79 ? -3.548 1.272 11.484 1.00 97.38 79 ALA A CA 1
ATOM 629 C C . ALA A 1 79 ? -2.903 1.524 10.110 1.00 97.38 79 ALA A C 1
ATOM 631 O O . ALA A 1 79 ? -2.907 0.638 9.253 1.00 97.38 79 ALA A O 1
ATOM 632 N N . ARG A 1 80 ? -2.246 2.679 9.924 1.00 97.50 80 ARG A N 1
ATOM 633 C CA . ARG A 1 80 ? -1.473 3.001 8.711 1.00 97.50 80 ARG A CA 1
ATOM 634 C C . ARG A 1 80 ? -0.407 1.957 8.427 1.00 97.50 80 ARG A C 1
ATOM 636 O O . ARG A 1 80 ? -0.251 1.556 7.278 1.00 97.50 80 ARG A O 1
ATOM 643 N N . LYS A 1 81 ? 0.304 1.488 9.455 1.00 97.25 81 LYS A 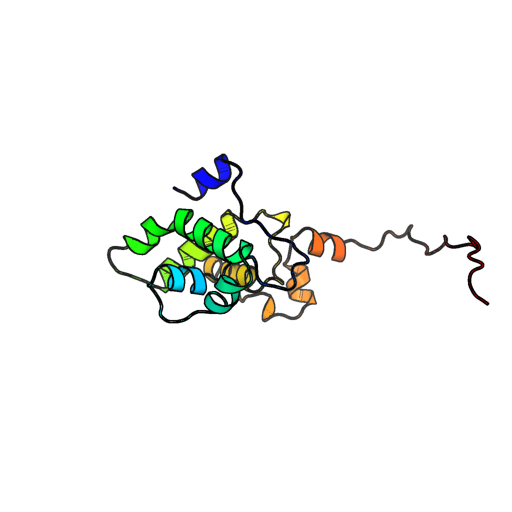N 1
ATOM 644 C CA . LYS A 1 81 ? 1.335 0.457 9.298 1.00 97.25 81 LYS A CA 1
ATOM 645 C C . LYS A 1 81 ? 0.759 -0.880 8.830 1.00 97.25 81 LYS A C 1
ATOM 647 O O . LYS A 1 81 ? 1.332 -1.480 7.925 1.00 97.25 81 LYS A O 1
ATOM 652 N N . ILE A 1 82 ? -0.373 -1.320 9.382 1.00 97.56 82 ILE A N 1
ATOM 653 C CA . ILE A 1 82 ? -1.066 -2.545 8.939 1.00 97.56 82 ILE A CA 1
ATOM 654 C C . ILE A 1 82 ? -1.509 -2.418 7.475 1.00 97.56 82 ILE A C 1
ATOM 656 O O . ILE A 1 82 ? -1.259 -3.306 6.661 1.00 97.56 82 ILE A O 1
ATOM 660 N N . ILE A 1 83 ? -2.112 -1.284 7.117 1.00 98.38 83 ILE A N 1
ATOM 661 C CA . ILE A 1 83 ? -2.559 -1.001 5.749 1.00 98.38 83 ILE A CA 1
ATOM 662 C C . ILE A 1 83 ? -1.370 -0.969 4.777 1.00 98.38 83 ILE A C 1
ATOM 664 O O . ILE A 1 83 ? -1.411 -1.605 3.725 1.00 98.38 83 ILE A O 1
ATOM 668 N N . ALA A 1 84 ? -0.282 -0.285 5.138 1.00 97.50 84 ALA A N 1
ATOM 669 C CA . ALA A 1 84 ? 0.940 -0.225 4.341 1.00 97.50 84 ALA A CA 1
ATOM 670 C C . ALA A 1 84 ? 1.558 -1.617 4.127 1.00 97.50 84 ALA A C 1
ATOM 672 O O . ALA A 1 84 ? 1.965 -1.949 3.014 1.00 97.50 84 ALA A O 1
ATOM 673 N N . GLN A 1 85 ? 1.570 -2.465 5.160 1.00 97.25 85 GLN A N 1
ATOM 674 C CA . GLN A 1 85 ? 2.009 -3.858 5.039 1.00 97.25 85 GLN A CA 1
ATOM 675 C C . GLN A 1 85 ? 1.137 -4.649 4.064 1.00 97.25 85 GLN A C 1
ATOM 677 O O . GLN A 1 85 ? 1.676 -5.421 3.272 1.00 97.25 85 GLN A O 1
ATOM 682 N N . ALA A 1 86 ? -0.182 -4.447 4.076 1.00 97.44 86 ALA A N 1
ATOM 683 C CA . ALA A 1 86 ? -1.083 -5.095 3.127 1.00 97.44 86 ALA A CA 1
ATOM 684 C C . ALA A 1 86 ? -0.835 -4.643 1.688 1.00 97.44 86 ALA A C 1
ATOM 686 O O . ALA A 1 86 ? -0.721 -5.493 0.808 1.00 97.44 86 ALA A O 1
ATOM 687 N N . ILE A 1 87 ? -0.669 -3.335 1.461 1.00 96.88 87 ILE A N 1
ATOM 688 C CA . ILE A 1 87 ? -0.324 -2.781 0.145 1.00 96.88 87 ILE A CA 1
ATOM 689 C C . ILE A 1 87 ? 0.954 -3.443 -0.380 1.00 96.88 87 ILE A C 1
ATOM 691 O O . ILE A 1 87 ? 0.957 -4.005 -1.474 1.00 96.88 87 ILE A O 1
ATOM 695 N N . LEU A 1 88 ? 2.022 -3.460 0.421 1.00 94.88 88 LEU A N 1
ATOM 696 C CA . LEU A 1 88 ? 3.287 -4.085 0.031 1.00 94.88 88 LEU A CA 1
ATOM 697 C C . LEU A 1 88 ? 3.168 -5.603 -0.157 1.00 94.88 88 LEU A C 1
ATOM 699 O O . LEU A 1 88 ? 3.838 -6.165 -1.015 1.00 94.88 88 LEU A O 1
ATOM 703 N N . SER A 1 89 ? 2.343 -6.288 0.631 1.00 95.75 89 SER A N 1
ATOM 704 C CA . SER A 1 89 ? 2.223 -7.751 0.567 1.00 95.75 89 SER A CA 1
ATOM 705 C C . SER A 1 89 ? 1.379 -8.239 -0.607 1.00 95.75 89 SER A C 1
ATOM 707 O O . SER A 1 89 ? 1.604 -9.349 -1.090 1.00 95.75 89 SER A O 1
ATOM 709 N N . LEU A 1 90 ? 0.408 -7.430 -1.036 1.00 95.50 90 LEU A N 1
ATOM 710 C CA . LEU A 1 90 ? -0.491 -7.711 -2.156 1.00 95.50 90 LEU A CA 1
ATOM 711 C C . LEU A 1 90 ? -0.008 -7.095 -3.475 1.00 95.50 90 LEU A C 1
ATOM 713 O O . LEU A 1 90 ? -0.633 -7.312 -4.508 1.00 95.50 90 LEU A O 1
ATOM 717 N N . THR A 1 91 ? 1.106 -6.365 -3.461 1.00 93.12 91 THR A N 1
ATOM 718 C CA . THR A 1 91 ? 1.832 -5.968 -4.673 1.00 93.12 91 THR A CA 1
ATOM 719 C C . THR A 1 91 ? 2.872 -7.038 -5.004 1.00 93.12 91 THR A C 1
ATOM 721 O O . THR A 1 91 ? 3.633 -7.430 -4.116 1.00 93.12 91 THR A O 1
ATOM 724 N N . ALA A 1 92 ? 2.934 -7.497 -6.256 1.00 87.12 92 ALA A N 1
ATOM 725 C CA . ALA A 1 92 ? 3.997 -8.395 -6.713 1.00 87.12 92 ALA A CA 1
ATOM 726 C C . ALA A 1 92 ? 5.369 -7.700 -6.640 1.00 87.12 92 ALA A C 1
ATOM 728 O O . ALA A 1 92 ? 5.460 -6.482 -6.802 1.00 87.12 92 ALA A O 1
ATOM 729 N N . ASP A 1 93 ? 6.437 -8.445 -6.347 1.00 85.69 93 ASP A N 1
ATOM 730 C CA . ASP A 1 93 ? 7.758 -7.859 -6.072 1.00 85.69 93 ASP A CA 1
ATOM 731 C C . ASP A 1 93 ? 8.317 -7.102 -7.283 1.00 85.69 93 ASP A C 1
ATOM 733 O O . ASP A 1 93 ? 8.871 -6.010 -7.145 1.00 85.69 93 ASP A O 1
ATOM 737 N N . GLU A 1 94 ? 8.104 -7.646 -8.477 1.00 84.50 94 GLU A N 1
ATOM 738 C CA . GLU A 1 94 ? 8.475 -7.064 -9.760 1.00 84.50 94 GLU A CA 1
ATOM 739 C C . GLU A 1 94 ? 7.768 -5.740 -10.061 1.00 84.50 94 GLU A C 1
ATOM 741 O O . GLU A 1 94 ? 8.302 -4.933 -10.822 1.00 84.50 94 GLU A O 1
ATOM 746 N N . ASP A 1 95 ? 6.629 -5.465 -9.429 1.00 85.75 95 ASP A N 1
ATOM 747 C CA . ASP A 1 95 ? 5.863 -4.257 -9.703 1.00 85.75 95 ASP A CA 1
ATOM 748 C C . ASP A 1 95 ? 6.098 -3.154 -8.652 1.00 85.75 95 ASP A C 1
ATOM 750 O O . ASP A 1 95 ? 5.757 -1.999 -8.903 1.00 85.75 95 ASP A O 1
ATOM 754 N N . LYS A 1 96 ? 6.758 -3.451 -7.514 1.00 88.12 96 LYS A N 1
ATOM 755 C CA . LYS A 1 96 ? 7.020 -2.521 -6.386 1.00 88.12 96 LYS A CA 1
ATOM 756 C C . LYS A 1 96 ? 7.944 -1.349 -6.743 1.00 88.12 96 LYS A C 1
ATOM 758 O O . LYS A 1 96 ? 9.078 -1.236 -6.279 1.00 88.12 96 LYS A O 1
ATOM 763 N N . CYS A 1 97 ? 7.460 -0.445 -7.580 1.00 87.62 97 CYS A N 1
ATOM 764 C CA . CYS A 1 97 ? 8.207 0.700 -8.055 1.00 87.62 97 CYS A CA 1
ATOM 765 C C . CYS A 1 97 ? 8.221 1.813 -7.004 1.00 87.62 97 CYS A C 1
ATOM 767 O O . CYS A 1 97 ? 7.184 2.390 -6.685 1.00 87.62 97 CYS A O 1
ATOM 769 N N . LEU A 1 98 ? 9.408 2.190 -6.530 1.00 88.38 98 LEU A N 1
ATOM 770 C CA . LEU A 1 98 ? 9.592 3.276 -5.557 1.00 88.38 98 LEU A CA 1
ATOM 771 C C . LEU A 1 98 ? 9.366 4.683 -6.143 1.00 88.38 98 LEU A C 1
ATOM 773 O O . LEU A 1 98 ? 9.384 5.665 -5.406 1.00 88.38 98 LEU A O 1
ATOM 777 N N . PHE A 1 99 ? 9.134 4.795 -7.455 1.00 85.94 99 PHE A N 1
ATOM 778 C CA . PHE A 1 99 ? 8.645 6.027 -8.085 1.00 85.94 99 PHE A CA 1
ATOM 779 C C . PHE A 1 99 ? 7.121 6.181 -7.987 1.00 85.94 99 PHE A C 1
ATOM 781 O O . PHE A 1 99 ? 6.602 7.266 -8.235 1.00 85.94 99 PHE A O 1
ATOM 788 N N . ASN A 1 100 ? 6.395 5.124 -7.610 1.00 88.25 100 ASN A N 1
ATOM 789 C CA . ASN A 1 100 ? 4.996 5.242 -7.227 1.00 88.25 100 ASN A CA 1
ATOM 790 C C . ASN A 1 100 ? 4.932 5.764 -5.783 1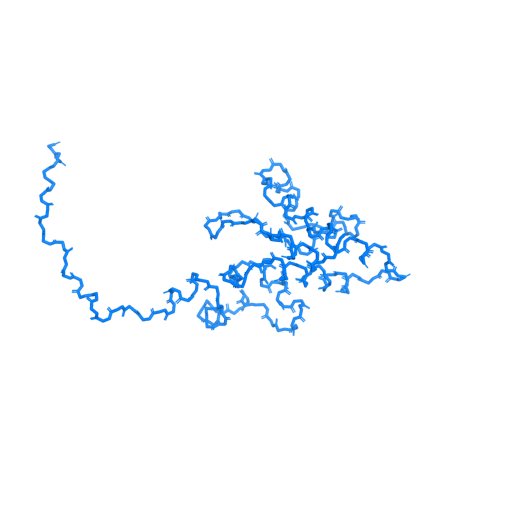.00 88.25 100 ASN A C 1
ATOM 792 O O . ASN A 1 100 ? 5.401 5.104 -4.855 1.00 88.25 100 ASN A O 1
ATOM 796 N N . LEU A 1 101 ? 4.356 6.955 -5.598 1.00 88.44 101 LEU A N 1
ATOM 797 C CA . LEU A 1 101 ? 4.336 7.636 -4.302 1.00 88.44 101 LEU A CA 1
ATOM 798 C C . LEU A 1 101 ? 3.623 6.821 -3.214 1.00 88.44 101 LEU A C 1
ATOM 800 O O . LEU A 1 101 ? 4.127 6.751 -2.097 1.00 88.44 101 LEU A O 1
ATOM 804 N N . ALA A 1 102 ? 2.518 6.141 -3.535 1.00 91.25 102 ALA A N 1
ATOM 805 C CA . ALA A 1 102 ? 1.801 5.310 -2.568 1.00 91.25 102 ALA A CA 1
ATOM 806 C C . ALA A 1 102 ? 2.651 4.115 -2.094 1.00 91.25 102 ALA A C 1
ATOM 808 O O . ALA A 1 102 ? 2.700 3.829 -0.897 1.00 91.25 102 ALA A O 1
ATOM 809 N N . LEU A 1 103 ? 3.387 3.459 -3.001 1.00 91.56 103 LEU A N 1
ATOM 810 C CA . LEU A 1 103 ? 4.320 2.380 -2.641 1.00 91.56 103 LEU A CA 1
ATOM 811 C C . LEU A 1 103 ? 5.523 2.883 -1.841 1.00 91.56 103 LEU A C 1
ATOM 813 O O . LEU A 1 103 ? 5.952 2.230 -0.887 1.00 91.56 103 LEU A O 1
ATOM 817 N N . ALA A 1 104 ? 6.071 4.038 -2.211 1.00 90.94 104 ALA A N 1
ATOM 818 C CA . ALA A 1 104 ? 7.183 4.648 -1.499 1.00 90.94 104 ALA A CA 1
ATOM 819 C C . ALA A 1 104 ? 6.790 5.045 -0.066 1.00 90.94 104 ALA A C 1
ATOM 821 O O . ALA A 1 104 ? 7.527 4.750 0.872 1.00 90.94 104 ALA A O 1
ATOM 822 N N . GLU A 1 105 ? 5.608 5.639 0.121 1.00 92.56 105 GLU A N 1
ATOM 823 C CA . GLU A 1 105 ? 5.058 5.954 1.445 1.00 92.56 105 GLU A CA 1
ATOM 824 C C . GLU A 1 105 ? 4.752 4.697 2.264 1.00 92.56 105 GLU A C 1
ATOM 826 O O . GLU A 1 105 ? 5.054 4.650 3.458 1.00 92.56 105 GLU A O 1
ATOM 831 N N . ALA A 1 106 ? 4.189 3.656 1.642 1.00 94.69 106 ALA A N 1
ATOM 832 C CA . ALA A 1 106 ? 3.975 2.378 2.312 1.00 94.69 106 ALA A CA 1
ATOM 833 C C . ALA A 1 106 ? 5.311 1.771 2.781 1.00 94.69 106 ALA A C 1
ATOM 835 O O . ALA A 1 106 ? 5.421 1.301 3.913 1.00 94.69 106 ALA A O 1
ATOM 836 N N . THR A 1 107 ? 6.353 1.852 1.949 1.00 92.75 107 THR A N 1
ATOM 837 C CA . THR A 1 107 ? 7.710 1.395 2.287 1.00 92.75 107 THR A CA 1
ATOM 838 C C . THR A 1 107 ? 8.297 2.187 3.457 1.00 92.75 107 THR A C 1
ATOM 840 O O . THR A 1 107 ? 8.792 1.579 4.408 1.00 92.75 107 THR A O 1
ATOM 843 N N . GLU A 1 108 ? 8.196 3.519 3.444 1.00 93.38 108 GLU A N 1
ATOM 844 C CA . GLU A 1 108 ? 8.639 4.380 4.552 1.00 93.38 108 GLU A CA 1
ATOM 845 C C . GLU A 1 108 ? 7.889 4.048 5.845 1.00 93.38 108 GLU A C 1
ATOM 847 O O . GLU A 1 108 ? 8.507 3.843 6.885 1.00 93.38 108 GLU A O 1
ATOM 852 N N . THR A 1 109 ? 6.568 3.884 5.776 1.00 94.94 109 THR A N 1
ATOM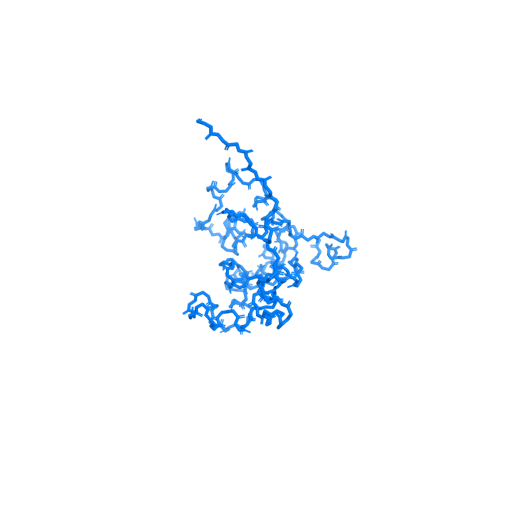 853 C CA . THR A 1 109 ? 5.731 3.567 6.945 1.00 94.94 109 THR A CA 1
ATOM 854 C C . THR A 1 109 ? 6.123 2.233 7.591 1.00 94.94 109 THR A C 1
ATOM 856 O O . THR A 1 109 ? 6.099 2.089 8.815 1.00 94.94 109 THR A O 1
ATOM 859 N N . VAL A 1 110 ? 6.485 1.233 6.782 1.00 94.75 110 VAL A N 1
ATOM 860 C CA . VAL A 1 110 ? 6.837 -0.103 7.284 1.00 94.75 110 VAL A CA 1
ATOM 861 C C . VAL A 1 110 ? 8.276 -0.175 7.785 1.00 94.75 110 VAL A C 1
ATOM 863 O O . VAL A 1 110 ? 8.518 -0.783 8.830 1.00 94.75 110 VAL A O 1
ATOM 866 N N . THR A 1 111 ? 9.218 0.430 7.059 1.00 90.31 111 THR A N 1
ATOM 867 C CA . THR A 1 111 ? 10.662 0.313 7.326 1.00 90.31 111 THR A CA 1
ATOM 868 C C . THR A 1 111 ? 11.226 1.436 8.199 1.00 90.31 111 THR A C 1
ATOM 870 O O . THR A 1 111 ? 12.307 1.281 8.762 1.00 90.31 111 THR A O 1
ATOM 873 N N . GLY A 1 112 ? 10.526 2.569 8.303 1.00 87.62 112 GLY A N 1
ATOM 874 C CA . GLY A 1 112 ? 11.009 3.797 8.941 1.00 87.62 112 GLY A CA 1
ATOM 875 C C . GLY A 1 112 ? 12.108 4.527 8.159 1.00 87.62 112 GLY A C 1
ATOM 876 O O . GLY A 1 112 ? 12.624 5.533 8.639 1.00 87.62 112 GLY A O 1
ATOM 877 N N . GLN A 1 113 ? 12.492 4.029 6.979 1.00 84.25 113 GLN A N 1
ATOM 878 C CA . GLN A 1 113 ? 13.482 4.672 6.119 1.00 84.25 113 GLN A CA 1
ATOM 879 C C . GLN A 1 113 ? 12.816 5.768 5.276 1.00 84.25 113 GLN A C 1
ATOM 881 O O . GLN A 1 113 ? 11.699 5.552 4.804 1.00 84.25 113 GLN A O 1
ATOM 886 N N . PRO A 1 114 ? 13.476 6.919 5.043 1.00 77.88 114 PRO A N 1
ATOM 887 C CA . PRO A 1 114 ? 12.899 8.011 4.264 1.00 77.88 114 PRO A CA 1
ATOM 888 C C . PRO A 1 114 ? 12.416 7.541 2.892 1.00 77.88 114 PRO A C 1
ATOM 890 O O . PRO A 1 114 ? 13.138 6.833 2.184 1.00 77.88 114 PRO A O 1
ATOM 893 N N . ALA A 1 115 ? 11.212 7.963 2.496 1.00 73.12 115 ALA A N 1
ATOM 894 C CA . ALA A 1 115 ? 10.662 7.536 1.221 1.00 73.12 115 ALA A CA 1
ATOM 895 C C . ALA A 1 115 ? 11.545 7.987 0.039 1.00 73.12 115 ALA A C 1
ATOM 897 O O . ALA A 1 115 ? 11.952 9.153 -0.027 1.00 73.12 115 ALA A O 1
ATOM 898 N N . PRO A 1 116 ? 11.788 7.110 -0.949 1.00 68.44 116 PRO A N 1
ATOM 899 C CA . PRO A 1 116 ? 12.713 7.393 -2.040 1.00 68.44 116 PRO A CA 1
ATOM 900 C C . PRO A 1 116 ? 12.367 8.595 -2.921 1.00 68.44 116 PRO A C 1
ATOM 902 O O . PRO A 1 116 ? 13.272 9.138 -3.538 1.00 68.44 116 PRO A O 1
ATOM 905 N N . TYR A 1 117 ? 11.113 9.056 -2.981 1.00 66.19 117 TYR A N 1
ATOM 906 C CA . TYR A 1 117 ? 10.753 10.274 -3.728 1.00 66.19 117 TYR A CA 1
ATOM 907 C C . TYR A 1 117 ? 11.304 11.563 -3.093 1.00 66.19 117 TYR A C 1
ATOM 909 O O . TYR A 1 117 ? 11.352 12.600 -3.750 1.00 66.19 117 TYR A O 1
ATOM 917 N N . ARG A 1 118 ? 11.726 11.513 -1.821 1.00 67.56 118 ARG A N 1
ATOM 918 C CA . ARG A 1 118 ? 12.472 12.597 -1.160 1.00 67.56 118 ARG A CA 1
ATOM 919 C C . ARG A 1 118 ? 13.962 12.569 -1.509 1.00 67.56 118 ARG A C 1
ATOM 921 O O . ARG A 1 118 ? 14.687 13.505 -1.181 1.00 67.56 118 ARG A O 1
ATOM 928 N N . LEU A 1 119 ? 14.426 11.492 -2.143 1.00 70.81 119 LEU A N 1
ATOM 929 C CA . LEU A 1 119 ? 15.794 11.328 -2.615 1.00 70.81 119 LEU A CA 1
ATOM 930 C C . LEU A 1 119 ? 15.902 11.777 -4.079 1.00 70.81 119 LEU A C 1
ATOM 932 O O . LEU A 1 119 ? 14.912 11.902 -4.799 1.00 70.81 119 LEU A O 1
ATOM 936 N N . LYS A 1 120 ? 17.132 12.021 -4.544 1.00 79.88 120 LYS A N 1
ATOM 937 C CA . LYS A 1 120 ? 17.391 12.257 -5.972 1.00 79.88 120 LYS A CA 1
ATOM 938 C C . LYS A 1 120 ? 17.016 11.009 -6.778 1.00 79.88 120 LYS A C 1
ATOM 940 O O . LYS A 1 120 ? 17.241 9.895 -6.311 1.00 79.88 120 LYS A O 1
ATOM 945 N N . ARG A 1 121 ? 16.555 11.207 -8.020 1.00 81.88 121 ARG A N 1
ATOM 946 C CA . ARG A 1 121 ? 16.144 10.139 -8.951 1.00 81.88 121 ARG A CA 1
ATOM 947 C C . ARG A 1 121 ? 17.119 8.958 -8.998 1.00 81.88 121 ARG A C 1
ATOM 949 O O . ARG A 1 121 ? 16.669 7.819 -8.954 1.00 81.88 121 ARG A O 1
ATOM 956 N N . ASP A 1 122 ? 18.422 9.215 -9.057 1.00 82.31 122 ASP A N 1
ATOM 957 C CA . ASP A 1 122 ? 19.436 8.155 -9.161 1.00 82.31 122 ASP A CA 1
ATOM 958 C C . ASP A 1 122 ? 19.548 7.323 -7.878 1.00 82.31 122 ASP A C 1
ATOM 960 O O . ASP A 1 122 ? 19.711 6.107 -7.938 1.00 82.31 122 ASP A O 1
ATOM 964 N N . ALA A 1 123 ? 19.382 7.954 -6.711 1.00 82.12 123 ALA A N 1
ATOM 965 C CA . ALA A 1 123 ? 19.351 7.255 -5.429 1.00 82.12 123 ALA A CA 1
ATOM 966 C C . ALA A 1 123 ? 18.082 6.397 -5.299 1.00 82.12 123 ALA A C 1
ATOM 968 O O . ALA A 1 123 ? 18.156 5.242 -4.885 1.00 82.12 123 ALA A O 1
ATOM 969 N N . THR A 1 124 ? 16.927 6.923 -5.727 1.00 83.69 124 THR A N 1
ATOM 970 C CA . THR A 1 124 ? 15.678 6.151 -5.814 1.00 83.69 124 THR A CA 1
ATOM 971 C C . THR A 1 124 ? 15.831 4.957 -6.748 1.00 83.69 124 THR A C 1
ATOM 973 O O . THR A 1 124 ? 15.420 3.849 -6.406 1.00 83.69 124 THR A O 1
ATOM 976 N N . LEU A 1 125 ? 16.441 5.173 -7.920 1.00 85.44 125 LEU A N 1
ATOM 977 C CA . LEU A 1 125 ? 16.678 4.125 -8.899 1.00 85.44 125 LEU A CA 1
ATOM 978 C C . LEU A 1 125 ? 17.561 3.039 -8.291 1.00 85.44 125 LEU A C 1
ATOM 980 O O . LEU A 1 125 ? 17.165 1.883 -8.344 1.00 85.44 125 LEU A O 1
ATOM 984 N N . ALA A 1 126 ? 18.673 3.395 -7.642 1.00 83.50 126 ALA A N 1
ATOM 985 C CA . ALA A 1 126 ? 19.584 2.446 -7.000 1.00 83.50 126 ALA A CA 1
ATOM 986 C C . ALA A 1 126 ? 18.884 1.511 -5.996 1.00 83.50 126 ALA A C 1
ATOM 988 O O . ALA A 1 126 ? 19.206 0.327 -5.962 1.00 83.50 126 ALA A O 1
ATOM 989 N N . MET A 1 127 ? 17.889 2.007 -5.251 1.00 83.62 127 MET A N 1
ATOM 990 C CA . MET A 1 127 ? 17.125 1.229 -4.262 1.00 83.62 127 MET A CA 1
ATOM 991 C C . MET A 1 127 ? 15.945 0.438 -4.850 1.00 83.62 127 MET A C 1
ATOM 993 O O . MET A 1 127 ? 15.442 -0.482 -4.211 1.00 83.62 127 MET A O 1
ATOM 997 N N . CYS A 1 128 ? 15.450 0.820 -6.029 1.00 86.06 128 CYS A N 1
ATOM 998 C CA . CYS A 1 128 ? 14.243 0.241 -6.611 1.00 86.06 128 CYS A CA 1
ATOM 999 C C . CYS A 1 128 ? 14.554 -1.027 -7.413 1.00 86.06 128 CYS A C 1
ATOM 1001 O O . CYS A 1 128 ? 15.347 -0.985 -8.353 1.00 86.06 128 CYS A O 1
ATOM 1003 N N . GLU A 1 129 ? 13.878 -2.129 -7.091 1.00 85.88 129 GLU A N 1
ATOM 1004 C CA . GLU A 1 129 ? 14.098 -3.452 -7.697 1.00 85.88 129 GLU A CA 1
ATOM 1005 C C . GLU A 1 129 ? 12.924 -3.940 -8.565 1.00 85.88 129 GLU A C 1
ATOM 1007 O O . GLU A 1 129 ? 12.863 -5.118 -8.930 1.00 85.88 129 GLU A O 1
ATOM 1012 N N . CYS A 1 130 ? 11.999 -3.043 -8.926 1.00 87.81 130 CYS A N 1
ATOM 1013 C CA . CYS A 1 130 ? 10.921 -3.369 -9.859 1.00 87.81 130 CYS A CA 1
ATOM 1014 C C . CYS A 1 130 ? 11.471 -3.665 -11.267 1.00 87.81 130 CYS A C 1
ATOM 1016 O O . CYS A 1 130 ? 12.547 -3.181 -11.635 1.00 87.81 130 CYS A O 1
ATOM 1018 N N . ALA A 1 131 ? 10.719 -4.410 -12.080 1.00 86.25 131 ALA A N 1
ATOM 1019 C CA . ALA A 1 131 ? 11.114 -4.832 -13.424 1.00 86.25 131 ALA A CA 1
ATOM 1020 C C . ALA A 1 131 ? 11.584 -3.650 -14.288 1.00 86.25 131 ALA A C 1
ATOM 1022 O O . ALA A 1 131 ? 12.686 -3.674 -14.825 1.00 86.25 131 ALA A O 1
ATOM 1023 N N . SER A 1 132 ? 10.821 -2.553 -14.319 1.00 84.88 132 SER A N 1
ATOM 1024 C CA . SER A 1 132 ? 11.187 -1.364 -15.101 1.00 84.88 132 SER A CA 1
ATOM 1025 C C . SER A 1 132 ? 12.430 -0.634 -14.589 1.00 84.88 132 SER A C 1
ATOM 1027 O O . SER A 1 132 ? 13.147 -0.017 -15.373 1.00 84.88 132 SER A O 1
ATOM 1029 N N . CYS A 1 133 ? 12.702 -0.655 -13.281 1.00 86.19 133 CYS A N 1
ATOM 1030 C CA . CYS A 1 133 ? 13.930 -0.059 -12.753 1.00 86.19 133 CYS A CA 1
ATOM 1031 C C . CYS A 1 133 ? 15.137 -0.964 -13.007 1.00 86.19 133 CYS A C 1
ATOM 1033 O O . CYS A 1 133 ? 16.205 -0.443 -13.311 1.00 86.19 133 CYS A O 1
ATOM 1035 N N . LYS A 1 134 ? 14.966 -2.291 -12.969 1.00 87.88 134 LYS A N 1
ATOM 1036 C CA . LYS A 1 134 ? 15.999 -3.254 -13.372 1.00 87.88 134 LYS A CA 1
ATOM 1037 C C . LYS A 1 134 ? 16.362 -3.119 -14.849 1.00 87.88 134 LYS A C 1
ATOM 1039 O O . LYS A 1 134 ? 17.543 -3.018 -15.152 1.00 87.88 134 LYS A O 1
ATOM 1044 N N . GLU A 1 135 ? 15.372 -3.011 -15.738 1.00 85.94 135 GLU A N 1
ATOM 1045 C CA . GLU A 1 135 ? 15.580 -2.738 -17.172 1.00 85.94 135 GLU A CA 1
ATOM 1046 C C . GLU A 1 135 ? 16.404 -1.457 -17.389 1.00 85.94 135 GLU A C 1
ATOM 1048 O O . GLU A 1 135 ? 17.333 -1.444 -18.184 1.00 85.94 135 GLU A O 1
ATOM 1053 N N . ARG A 1 136 ? 16.121 -0.386 -16.636 1.00 82.69 136 ARG A N 1
ATOM 1054 C CA . ARG A 1 136 ? 16.863 0.887 -16.731 1.00 82.69 136 ARG A CA 1
ATOM 1055 C C . ARG A 1 136 ? 18.268 0.848 -16.127 1.00 82.69 136 ARG A C 1
ATOM 1057 O O . ARG A 1 136 ? 19.090 1.684 -16.488 1.00 82.69 136 ARG A O 1
ATOM 1064 N N . LYS A 1 137 ? 18.515 -0.042 -15.161 1.00 83.19 137 LYS A N 1
ATOM 1065 C CA . LYS A 1 137 ? 19.845 -0.275 -14.572 1.00 83.19 137 LYS A CA 1
ATOM 1066 C C . LYS A 1 137 ? 20.703 -1.185 -15.443 1.00 83.19 137 LYS A C 1
ATOM 1068 O O . LYS A 1 137 ? 21.921 -1.174 -15.278 1.00 83.19 137 LYS A O 1
ATOM 1073 N N . ALA A 1 138 ? 20.080 -2.014 -16.283 1.00 75.00 138 ALA A N 1
ATOM 1074 C CA . ALA A 1 138 ? 20.803 -2.934 -17.138 1.00 75.00 138 ALA A CA 1
ATOM 1075 C C . ALA A 1 138 ? 21.762 -2.126 -18.028 1.00 75.00 138 ALA A C 1
ATOM 1077 O O . ALA A 1 138 ? 21.345 -1.115 -18.602 1.00 75.00 138 ALA A O 1
ATOM 1078 N N . PRO A 1 139 ? 23.047 -2.511 -18.107 1.00 62.75 139 PRO A N 1
ATOM 1079 C CA . PRO A 1 139 ? 23.944 -1.899 -19.071 1.00 62.75 139 PRO A CA 1
ATOM 1080 C C . PRO A 1 139 ? 23.326 -2.052 -20.463 1.00 62.75 139 PRO A C 1
ATOM 1082 O O . PRO A 1 139 ? 22.800 -3.119 -20.784 1.00 62.75 139 PRO A O 1
ATOM 1085 N N . LEU A 1 140 ? 23.369 -0.983 -21.264 1.00 56.44 140 LEU A N 1
ATOM 1086 C CA . LEU A 1 140 ? 23.106 -1.095 -22.697 1.00 56.44 140 LEU A CA 1
ATOM 1087 C C . LEU A 1 140 ? 24.022 -2.199 -23.224 1.00 56.44 140 LEU A C 1
ATOM 1089 O O . LEU A 1 140 ? 25.213 -2.210 -22.895 1.00 56.44 140 LEU A O 1
ATOM 1093 N N . ASP A 1 141 ? 23.443 -3.159 -23.938 1.00 47.06 141 ASP A N 1
ATOM 1094 C CA . ASP A 1 141 ? 24.192 -4.268 -24.507 1.00 47.06 141 ASP A CA 1
ATOM 1095 C C . ASP A 1 141 ? 25.363 -3.684 -25.320 1.00 47.06 141 ASP A C 1
ATOM 1097 O O . ASP A 1 141 ? 25.124 -2.860 -26.203 1.00 47.06 141 ASP A O 1
ATOM 1101 N N . PRO A 1 142 ? 26.631 -4.030 -25.031 1.00 51.06 142 PRO A N 1
ATOM 1102 C CA . PRO A 1 142 ? 27.758 -3.562 -25.834 1.00 51.06 142 PRO A CA 1
ATOM 1103 C C . PRO A 1 142 ? 27.705 -4.049 -27.294 1.00 51.06 142 PRO A C 1
ATOM 1105 O O . PRO A 1 142 ? 28.528 -3.603 -28.090 1.00 51.06 142 PRO A O 1
ATOM 1108 N N . PHE A 1 143 ? 26.764 -4.938 -27.642 1.00 50.00 143 PHE A N 1
ATOM 1109 C CA . PHE A 1 143 ? 26.450 -5.343 -29.014 1.00 50.00 143 PHE A CA 1
ATOM 1110 C C . PHE A 1 143 ? 25.297 -4.557 -29.663 1.00 50.00 143 PHE A C 1
ATOM 1112 O O . PHE A 1 143 ? 24.984 -4.817 -30.820 1.00 50.00 143 PHE A O 1
ATOM 1119 N N . ASP A 1 144 ? 24.686 -3.587 -28.974 1.00 50.19 144 ASP A N 1
ATOM 1120 C CA . ASP A 1 144 ? 23.803 -2.597 -29.604 1.00 50.19 144 ASP A CA 1
ATOM 1121 C C . ASP A 1 144 ? 24.674 -1.476 -30.192 1.00 50.19 144 ASP A C 1
ATOM 1123 O O . ASP A 1 144 ? 24.773 -0.358 -29.682 1.00 50.19 144 ASP A O 1
ATOM 1127 N N . ASP A 1 145 ? 25.416 -1.824 -31.239 1.00 45.12 145 ASP A N 1
ATOM 1128 C CA . ASP A 1 145 ? 26.359 -0.946 -31.921 1.00 45.12 145 ASP A CA 1
ATOM 1129 C C . ASP A 1 145 ? 25.672 0.018 -32.899 1.00 45.12 145 ASP A C 1
ATOM 1131 O O . ASP A 1 145 ? 26.307 0.504 -33.826 1.00 45.12 145 ASP A O 1
ATOM 1135 N N . GLY A 1 146 ? 24.380 0.319 -32.731 1.00 49.03 146 GLY A N 1
ATOM 1136 C CA . GLY A 1 146 ? 23.676 1.304 -33.556 1.00 49.03 146 GLY A CA 1
ATOM 1137 C C . GLY A 1 146 ? 23.753 1.051 -35.068 1.00 49.03 146 GLY A C 1
ATOM 1138 O O . GLY A 1 146 ? 23.479 1.970 -35.845 1.00 49.03 146 GLY A O 1
ATOM 1139 N N . SER A 1 147 ? 24.115 -0.160 -35.502 1.00 47.06 147 SER A N 1
ATOM 1140 C CA . SER A 1 147 ? 24.277 -0.509 -36.906 1.00 47.06 147 SER A CA 1
ATOM 1141 C C . SER A 1 147 ? 23.172 -1.455 -37.360 1.00 47.06 147 SER A C 1
ATOM 1143 O O . SER A 1 147 ? 23.400 -2.621 -37.615 1.00 47.06 147 SER A O 1
ATOM 1145 N N . GLU A 1 148 ? 21.944 -0.942 -37.478 1.00 50.78 148 GLU A N 1
ATOM 1146 C CA . GLU A 1 148 ? 20.954 -1.483 -38.426 1.00 50.78 148 GLU A CA 1
ATOM 1147 C C . GLU A 1 148 ? 19.719 -0.571 -38.544 1.00 50.78 148 GLU A C 1
ATOM 1149 O O . GLU A 1 148 ? 18.644 -0.861 -38.033 1.00 50.78 148 GLU A O 1
ATOM 1154 N N . ILE A 1 149 ? 19.857 0.536 -39.285 1.00 49.12 149 ILE A N 1
ATOM 1155 C CA . ILE A 1 149 ? 18.831 0.947 -40.262 1.00 49.12 149 ILE A CA 1
ATOM 1156 C C . ILE A 1 149 ? 19.563 1.446 -41.517 1.00 4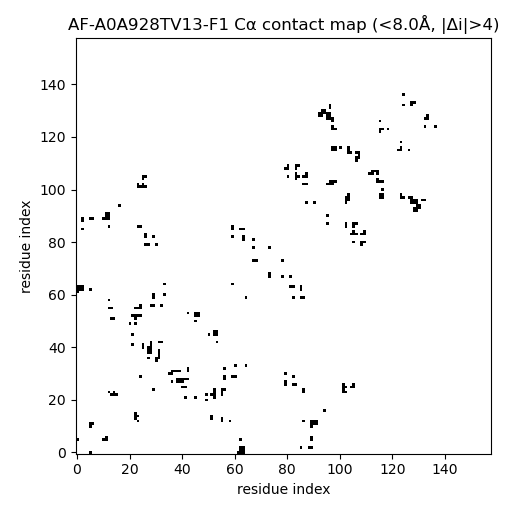9.12 149 ILE A C 1
ATOM 1158 O O . ILE A 1 149 ? 19.508 2.620 -41.882 1.00 49.12 149 ILE A O 1
ATOM 1162 N N . GLU A 1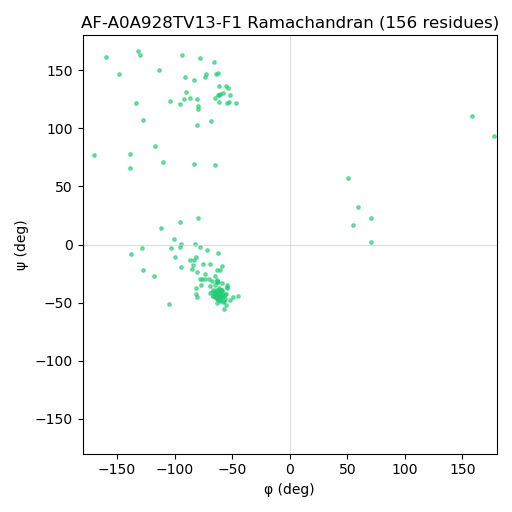 150 ? 20.271 0.547 -42.204 1.00 41.22 150 GLU A N 1
ATOM 1163 C CA . GLU A 1 150 ? 20.472 0.741 -43.638 1.00 41.22 150 GLU A CA 1
ATOM 1164 C C . GLU A 1 150 ? 19.115 0.557 -44.329 1.00 41.22 150 GLU A C 1
ATOM 1166 O O . GLU A 1 150 ? 18.568 -0.540 -44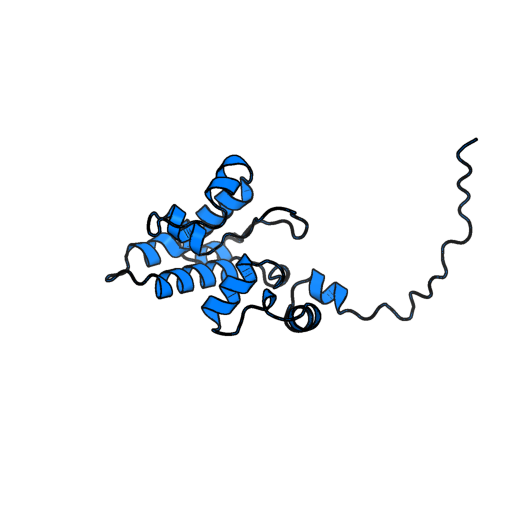.427 1.00 41.22 150 GLU A O 1
ATOM 1171 N N . GLY A 1 151 ? 18.547 1.679 -44.768 1.00 42.84 151 GLY A N 1
ATOM 1172 C CA . GLY A 1 151 ? 17.836 1.768 -46.039 1.00 42.84 151 GLY A CA 1
ATOM 1173 C C . GLY A 1 151 ? 16.765 0.714 -46.319 1.00 42.84 151 GLY A C 1
ATOM 1174 O O . GLY A 1 151 ? 16.784 0.098 -47.382 1.00 42.84 151 GLY A O 1
ATOM 1175 N N . ARG A 1 152 ? 15.751 0.573 -45.458 1.00 40.94 152 ARG A N 1
ATOM 1176 C CA . ARG A 1 152 ? 14.420 0.250 -45.992 1.00 40.94 152 ARG A CA 1
ATOM 1177 C C . ARG A 1 152 ? 13.810 1.545 -46.493 1.00 40.94 152 ARG A C 1
ATOM 1179 O O . ARG A 1 152 ? 13.373 2.374 -45.702 1.00 40.94 152 ARG A O 1
ATOM 1186 N N . GLY A 1 153 ? 13.844 1.703 -47.814 1.00 48.72 153 GLY A N 1
ATOM 1187 C CA . GLY A 1 153 ? 13.145 2.761 -48.520 1.00 48.72 153 GLY A CA 1
ATOM 1188 C C . GLY A 1 153 ? 11.711 2.883 -48.017 1.00 48.72 153 GLY A C 1
ATOM 1189 O O . GLY A 1 153 ? 10.937 1.929 -48.057 1.00 48.72 153 GLY A O 1
ATOM 1190 N N . PHE A 1 154 ? 11.393 4.071 -47.530 1.00 38.53 154 PHE A N 1
ATOM 1191 C CA . PHE A 1 154 ? 10.043 4.594 -47.510 1.00 38.53 154 PHE A CA 1
ATOM 1192 C C . PHE A 1 154 ? 10.081 5.840 -48.388 1.00 38.53 154 PHE A C 1
ATOM 1194 O O . PHE A 1 154 ? 10.272 6.956 -47.914 1.00 38.53 154 PHE A O 1
ATOM 1201 N N . ASP A 1 155 ? 9.936 5.616 -49.695 1.00 50.19 155 ASP A N 1
ATOM 1202 C CA . ASP A 1 155 ? 9.171 6.556 -50.504 1.00 50.19 155 ASP A CA 1
ATOM 1203 C C . ASP A 1 155 ? 7.810 6.680 -49.827 1.00 50.19 155 ASP A C 1
ATOM 1205 O O . ASP A 1 155 ? 7.167 5.657 -49.602 1.00 50.19 155 ASP A O 1
ATOM 1209 N N . LEU A 1 156 ? 7.429 7.897 -49.444 1.00 45.03 156 LEU A N 1
ATOM 1210 C CA . LEU A 1 156 ? 6.053 8.369 -49.273 1.00 45.03 156 LEU A CA 1
ATOM 1211 C C . LEU A 1 156 ? 6.126 9.811 -48.752 1.00 45.03 156 LEU A C 1
ATOM 1213 O O . LEU A 1 156 ? 6.314 10.039 -47.560 1.00 45.03 156 LEU A O 1
ATOM 1217 N N . TYR A 1 157 ? 6.081 10.770 -49.676 1.00 47.88 157 TYR A N 1
ATOM 1218 C CA . TYR A 1 157 ? 5.032 11.790 -49.829 1.00 47.88 157 TYR A CA 1
ATOM 1219 C C . TYR A 1 157 ? 5.602 12.987 -50.607 1.00 47.88 157 TYR A C 1
ATOM 1221 O O . TYR A 1 157 ? 6.464 13.708 -50.103 1.00 47.88 157 TYR A O 1
ATOM 1229 N N . ASP A 1 158 ? 5.108 13.134 -51.843 1.00 44.88 158 ASP A N 1
ATOM 1230 C CA . ASP A 1 158 ? 5.061 14.396 -52.598 1.00 44.88 158 ASP A CA 1
ATOM 1231 C C . ASP A 1 158 ? 4.285 15.483 -51.830 1.00 44.88 158 ASP A C 1
ATOM 1233 O O . ASP A 1 158 ? 3.310 15.127 -51.119 1.00 44.88 158 ASP A O 1
#

pLDDT: mean 84.14, std 15.52, range [38.53, 98.38]

Sequence (158 aa):
MSIDTFKKAGIYLRYCRFAVVPEIPYAQDVLYALRLSEEEKCYTFCVCNHATYVVNVGLIIAAVGYDVLCMERYDEAKARKIIAQAILSLTADEDKCLFNLALAEATETVTGQPAPYRLKRDATLAMCECASCKERKAPLDPFDDGSEIEGRGFDLYD

Nearest PDB structures (foldseek):
  4iwb-assembly2_B  TM=2.706E-01  e=8.620E+00  Aquifex aeolicus

Secondary structure (DSSP, 8-state):
--HHHHHHTT------TT-SS--SPPHHHHHHHTTS-S--SSHHHHHHH-HHHHHHHHHHHHHHHHHHHT-SS--HHHHHHHHHHHHHHHS-GGG--TTSHHHHHHHHHHH-SPPGGGS-HHHHHHH--SHHHHHHHSPPPTT--S------------

Solvent-accessible surface area (backbone atoms only — not comparable to full-atom values): 9349 Å² total; per-residue (Å²): 93,50,62,68,56,37,53,76,70,72,51,57,63,64,74,62,97,81,56,93,60,81,29,68,56,41,49,53,29,45,35,28,75,70,70,76,40,94,56,68,82,54,48,76,69,29,66,83,74,30,66,53,22,50,51,35,33,50,52,50,42,51,38,43,41,65,72,53,71,67,40,95,66,87,47,68,71,60,40,41,32,55,45,19,50,46,55,60,70,32,39,58,69,54,67,54,39,38,84,40,66,40,54,14,48,25,48,18,62,66,70,73,48,82,36,36,75,83,43,58,69,67,61,29,46,74,74,27,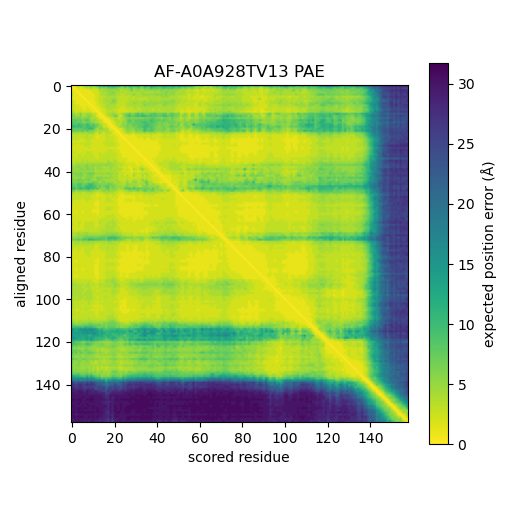70,7,51,72,44,45,61,70,66,48,74,78,58,88,82,70,69,83,82,82,80,81,77,77,83,74,89,84,80,134

Organism: NCBI:txid2053526